Protein AF-A0A944EC43-F1 (afdb_monomer_lite)

Sequence (114 aa):
PDAACGAAAAYARDNGAGLVGGCTAPEGGLPASFTVTVRSTEPVGRSVVPGTENTRATATARAVVEPRCAAKPPGGARPPVEIVCEGDVLTIDPERPEDLARAVRALFTVRLAE

pLDDT: mean 79.57, std 11.07, range [49.91, 96.12]

Radius of gyration: 21.02 Å; chains: 1; bounding box: 50×26×59 Å

Foldseek 3Di:
DCVVFVCVQVVQVVVQWGWDPGWDWDDDDPFTKIKTKIKHNAFVDPDPDPPRRVPIDIDMWMKTKHFQWDWDDDDDDFDWTWIQGPNDTQTHHPVDPVSVVVVVVRGIDMDIDD

Secondary structure (DSSP, 8-state):
-HHHHTTHHHHHHHTTEEEEEEEE--S-SSSEEEEEEEEESS-S-S-SSTT-TT---EEEEEEEEEE-EEEPPP-SSSPPEEEEETTEEEEE-TT-HHHHHHHHHHSEEEEEE-

Structure (mmCIF, N/CA/C/O backbone):
data_AF-A0A944EC43-F1
#
_entry.id   AF-A0A944EC43-F1
#
loop_
_atom_site.group_PDB
_atom_site.id
_atom_site.type_symbol
_atom_site.label_atom_id
_atom_site.label_alt_id
_atom_site.label_comp_id
_atom_site.label_asym_id
_atom_site.label_entity_id
_atom_site.label_seq_id
_atom_site.pdbx_PDB_ins_code
_atom_site.Cartn_x
_atom_site.Cartn_y
_atom_site.Cartn_z
_atom_site.occupancy
_atom_site.B_iso_or_equiv
_atom_site.auth_seq_id
_atom_site.auth_comp_id
_atom_site.auth_asym_id
_atom_site.auth_atom_id
_atom_site.pdbx_PDB_model_num
ATOM 1 N N . PRO A 1 1 ? 4.491 9.499 -2.888 1.00 49.91 1 PRO A N 1
ATOM 2 C CA . PRO A 1 1 ? 4.014 9.139 -1.527 1.00 49.91 1 PRO A CA 1
ATOM 3 C C . PRO A 1 1 ? 2.580 9.626 -1.273 1.00 49.91 1 PRO A C 1
ATOM 5 O O . PRO A 1 1 ? 1.696 8.795 -1.097 1.00 49.91 1 PRO A O 1
ATOM 8 N N . ASP A 1 2 ? 2.329 10.935 -1.388 1.00 54.31 2 ASP A N 1
ATOM 9 C CA . ASP A 1 2 ? 1.012 11.539 -1.103 1.00 54.31 2 ASP A CA 1
ATOM 10 C C . ASP A 1 2 ? -0.110 11.036 -2.024 1.00 54.31 2 ASP A C 1
ATOM 12 O O . ASP A 1 2 ? -1.198 10.703 -1.559 1.00 54.31 2 ASP A O 1
ATOM 16 N N . ALA A 1 3 ? 0.173 10.867 -3.321 1.00 64.56 3 ALA A N 1
ATOM 17 C CA . ALA A 1 3 ? -0.794 10.320 -4.276 1.00 64.56 3 ALA A CA 1
ATOM 18 C C . ALA A 1 3 ? -1.204 8.863 -3.968 1.00 64.56 3 ALA A C 1
ATOM 20 O O . ALA A 1 3 ? -2.349 8.489 -4.203 1.00 64.56 3 ALA A O 1
ATOM 21 N N . ALA A 1 4 ? -0.298 8.044 -3.417 1.00 67.50 4 ALA A N 1
ATOM 22 C CA . ALA A 1 4 ? -0.576 6.637 -3.109 1.00 67.50 4 ALA A CA 1
ATOM 23 C C . ALA A 1 4 ? -1.469 6.486 -1.865 1.00 67.50 4 ALA A C 1
ATOM 25 O O . ALA A 1 4 ? -2.384 5.667 -1.844 1.00 67.50 4 ALA A O 1
ATOM 26 N N . CYS A 1 5 ? -1.249 7.323 -0.850 1.00 81.44 5 CYS A N 1
ATOM 27 C CA . CYS A 1 5 ? -2.062 7.338 0.363 1.00 81.44 5 CYS A CA 1
ATOM 28 C C . CYS A 1 5 ? -3.448 7.985 0.165 1.00 81.44 5 CYS A C 1
ATOM 30 O O . CYS A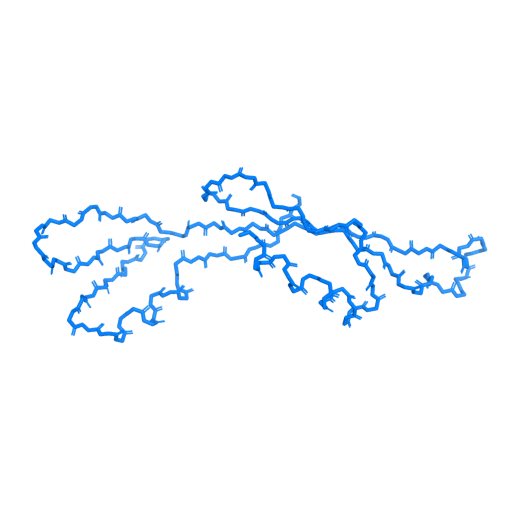 1 5 ? -4.351 7.743 0.967 1.00 81.44 5 CYS A O 1
ATOM 32 N N . GLY A 1 6 ? -3.650 8.763 -0.906 1.00 81.69 6 GLY A N 1
ATOM 33 C CA . GLY A 1 6 ? -4.897 9.495 -1.159 1.00 81.69 6 GLY A CA 1
ATOM 34 C C . GLY A 1 6 ? -6.155 8.620 -1.261 1.00 81.69 6 GLY A C 1
ATOM 35 O O . GLY A 1 6 ? -7.242 9.070 -0.908 1.00 81.69 6 GLY A O 1
ATOM 36 N N . ALA A 1 7 ? -6.022 7.356 -1.676 1.00 88.31 7 ALA A N 1
ATOM 37 C CA . ALA A 1 7 ? -7.155 6.436 -1.809 1.00 88.31 7 ALA A CA 1
ATOM 38 C C . ALA A 1 7 ? -7.513 5.688 -0.510 1.00 88.31 7 ALA A C 1
ATOM 40 O O . ALA A 1 7 ? -8.619 5.160 -0.393 1.00 88.31 7 ALA A O 1
ATOM 41 N N . ALA A 1 8 ? -6.619 5.657 0.487 1.00 89.12 8 ALA A N 1
ATOM 42 C CA . ALA A 1 8 ? -6.791 4.831 1.685 1.00 89.12 8 ALA A CA 1
ATOM 43 C C . ALA A 1 8 ? -8.078 5.169 2.460 1.00 89.12 8 ALA A C 1
ATOM 45 O O . ALA A 1 8 ? -8.768 4.275 2.947 1.00 89.12 8 ALA A O 1
ATOM 46 N N . ALA A 1 9 ? -8.441 6.454 2.525 1.00 89.94 9 ALA A N 1
ATOM 47 C CA . ALA A 1 9 ? -9.661 6.905 3.192 1.00 89.94 9 ALA A CA 1
ATOM 48 C C . ALA A 1 9 ? -10.936 6.464 2.456 1.00 89.94 9 ALA A C 1
ATOM 50 O O . ALA A 1 9 ? -11.959 6.212 3.089 1.00 89.94 9 ALA A O 1
ATOM 51 N N . ALA A 1 10 ? -10.901 6.387 1.123 1.00 91.62 10 ALA A N 1
ATOM 52 C CA . ALA A 1 10 ? -12.025 5.883 0.341 1.00 91.62 10 ALA A CA 1
ATOM 53 C C . ALA A 1 10 ? -12.207 4.381 0.580 1.00 91.62 10 ALA A C 1
ATOM 55 O O . ALA A 1 10 ? -13.276 3.977 1.021 1.00 91.62 10 ALA A O 1
ATOM 56 N N . TYR A 1 11 ? -11.136 3.594 0.448 1.00 91.38 11 TYR A N 1
ATOM 57 C CA . TYR A 1 11 ? -11.194 2.152 0.693 1.00 91.38 11 TYR A CA 1
ATOM 58 C C . TYR A 1 11 ? -11.627 1.801 2.118 1.00 91.38 11 TYR A C 1
ATOM 60 O O . TYR A 1 11 ? -12.405 0.870 2.302 1.00 91.38 11 TYR A O 1
ATOM 68 N N . ALA A 1 12 ? -11.176 2.549 3.132 1.00 93.56 12 ALA A N 1
ATOM 69 C CA . ALA A 1 12 ? -11.642 2.347 4.502 1.00 93.56 12 ALA A CA 1
ATOM 70 C C . ALA A 1 12 ? -13.166 2.538 4.608 1.00 93.56 12 ALA A C 1
ATOM 72 O O . ALA A 1 12 ? -13.850 1.674 5.156 1.00 93.56 12 ALA A O 1
ATOM 73 N N . ARG A 1 13 ? -13.707 3.622 4.029 1.00 94.12 13 ARG A N 1
ATOM 74 C CA . ARG A 1 13 ? -15.153 3.907 4.044 1.00 94.12 13 ARG A CA 1
ATOM 75 C C . ARG A 1 13 ? -15.959 2.837 3.318 1.00 94.12 13 ARG A C 1
ATOM 77 O O . ARG A 1 13 ? -16.985 2.417 3.844 1.00 94.12 13 ARG A O 1
ATOM 84 N N . ASP A 1 14 ? -15.473 2.365 2.173 1.00 95.38 14 ASP A N 1
ATOM 85 C CA . ASP A 1 14 ? -16.120 1.296 1.402 1.00 95.38 14 ASP A CA 1
ATOM 86 C C . ASP A 1 14 ? -16.200 -0.020 2.201 1.00 95.38 14 ASP A C 1
ATOM 88 O O . ASP A 1 14 ? -17.087 -0.836 1.966 1.00 95.38 14 ASP A O 1
ATOM 92 N N . ASN A 1 15 ? -15.319 -0.201 3.193 1.00 92.75 15 ASN A N 1
ATOM 93 C CA . ASN A 1 15 ? -15.305 -1.339 4.116 1.00 92.75 15 ASN A CA 1
ATOM 94 C C . ASN A 1 15 ? -15.968 -1.042 5.476 1.00 92.75 15 ASN A C 1
ATOM 96 O O . ASN A 1 15 ? -15.745 -1.770 6.443 1.00 92.75 15 ASN A O 1
ATOM 100 N N . GLY A 1 16 ? -16.759 0.031 5.594 1.00 95.56 16 GLY A N 1
ATOM 101 C CA . GLY A 1 16 ? -17.422 0.379 6.856 1.00 95.56 16 GLY A CA 1
ATOM 102 C C . GLY A 1 16 ? -16.436 0.742 7.973 1.00 95.56 16 GLY A C 1
ATOM 103 O O . GLY A 1 16 ? -16.662 0.446 9.149 1.00 95.56 16 GLY A O 1
ATOM 104 N N . ALA A 1 17 ? -15.308 1.354 7.617 1.00 95.69 17 ALA A N 1
ATOM 105 C CA . ALA A 1 17 ? -14.263 1.752 8.544 1.00 95.69 17 ALA A CA 1
ATOM 106 C C . ALA A 1 17 ? -13.792 3.193 8.296 1.00 95.69 17 ALA A C 1
ATOM 108 O O . ALA A 1 17 ? -13.973 3.779 7.231 1.00 95.69 17 ALA A O 1
ATOM 109 N N . GLY A 1 18 ? -13.168 3.781 9.312 1.00 94.88 18 GLY A N 1
ATOM 110 C CA . GLY A 1 18 ? -12.442 5.043 9.211 1.00 94.88 18 GLY A CA 1
ATOM 111 C C . GLY A 1 18 ? -10.945 4.813 9.369 1.00 94.88 18 GLY A C 1
ATOM 112 O O . GLY A 1 18 ? -10.532 3.936 10.128 1.00 94.88 18 GLY A O 1
ATOM 113 N N . LEU A 1 19 ? -10.128 5.617 8.684 1.00 94.00 19 LEU A N 1
ATOM 114 C CA . LEU A 1 19 ? -8.696 5.665 8.974 1.00 94.00 19 LEU A CA 1
ATOM 115 C C . LEU A 1 19 ? -8.472 6.171 10.401 1.00 94.00 19 LEU A C 1
ATOM 117 O O . LEU A 1 19 ? -9.083 7.149 10.834 1.00 94.00 19 LEU A O 1
ATOM 121 N N . VAL A 1 20 ? -7.560 5.519 11.113 1.00 93.75 20 VAL A N 1
ATOM 122 C CA . VAL A 1 20 ? -7.057 5.979 12.404 1.00 93.75 20 VAL A CA 1
ATOM 123 C C . VAL A 1 20 ? -5.697 6.615 12.166 1.00 93.75 20 VAL A C 1
ATOM 125 O O . VAL A 1 20 ? -4.739 5.936 11.803 1.00 93.75 20 VAL A O 1
ATOM 128 N N . GLY A 1 21 ? -5.620 7.932 12.353 1.00 87.44 21 GLY A N 1
ATOM 129 C CA . GLY A 1 21 ? -4.439 8.709 11.988 1.00 87.44 21 GLY A CA 1
ATOM 130 C C . GLY A 1 21 ? -4.386 8.935 10.479 1.00 87.44 21 GLY A C 1
ATOM 131 O O . GLY A 1 21 ? -5.114 9.777 9.959 1.00 87.44 21 GLY A O 1
ATOM 132 N N . GLY A 1 22 ? -3.540 8.185 9.777 1.00 85.81 22 GLY A N 1
ATOM 133 C CA . GLY A 1 22 ? -3.343 8.323 8.337 1.00 85.81 22 GLY A CA 1
ATOM 134 C C . GLY A 1 22 ? -2.652 7.112 7.718 1.00 85.81 22 GLY A C 1
ATOM 135 O O . GLY A 1 22 ? -2.527 6.059 8.337 1.00 85.81 22 GLY A O 1
ATOM 136 N N . CYS A 1 23 ? -2.210 7.275 6.477 1.00 89.06 23 CYS A N 1
ATOM 137 C CA . CYS A 1 23 ? -1.381 6.304 5.776 1.00 89.06 23 CYS A CA 1
ATOM 138 C C . CYS A 1 23 ? 0.086 6.696 5.957 1.00 89.06 23 CYS A C 1
ATOM 140 O O . CYS A 1 23 ? 0.477 7.817 5.631 1.00 89.06 23 CYS A O 1
ATOM 142 N N . THR A 1 24 ? 0.885 5.789 6.510 1.00 89.56 24 THR A N 1
ATOM 143 C CA . THR A 1 24 ? 2.316 6.005 6.720 1.00 89.56 24 THR A CA 1
ATOM 144 C C . THR A 1 24 ? 3.089 5.344 5.593 1.00 89.56 24 THR A C 1
ATOM 146 O O . THR A 1 24 ? 2.979 4.137 5.388 1.00 89.56 24 THR A O 1
ATOM 149 N N . ALA A 1 25 ? 3.898 6.130 4.890 1.00 86.56 25 ALA A N 1
ATOM 150 C CA . ALA A 1 25 ? 4.857 5.647 3.909 1.00 86.56 25 ALA A CA 1
ATOM 151 C C . ALA A 1 25 ? 6.257 6.076 4.370 1.00 86.56 25 ALA A C 1
ATOM 153 O O . ALA A 1 25 ? 6.517 7.281 4.387 1.00 86.56 25 ALA A O 1
ATOM 154 N N . PRO A 1 26 ? 7.137 5.147 4.795 1.00 81.12 26 PRO A N 1
ATOM 155 C CA . PRO A 1 26 ? 8.506 5.492 5.149 1.00 81.12 26 PRO A CA 1
ATOM 156 C C . PRO A 1 26 ? 9.201 6.181 3.977 1.00 81.12 26 PRO A C 1
ATOM 158 O O . PRO A 1 26 ? 9.030 5.777 2.823 1.00 81.12 26 PRO A O 1
ATOM 161 N N . GLU A 1 27 ? 9.997 7.205 4.272 1.00 75.69 27 GLU A N 1
ATOM 162 C CA . GLU A 1 27 ? 10.886 7.783 3.272 1.00 75.69 27 GLU A CA 1
ATOM 163 C C . GLU A 1 27 ? 11.954 6.759 2.880 1.00 75.69 27 GLU A C 1
ATOM 165 O O . GLU A 1 27 ? 12.510 6.052 3.723 1.00 75.69 27 GLU A O 1
ATOM 170 N N . GLY A 1 28 ? 12.226 6.660 1.585 1.00 70.44 28 GLY A N 1
ATOM 171 C CA . GLY A 1 28 ? 13.148 5.674 1.048 1.00 70.44 28 GLY A CA 1
ATOM 172 C C . GLY A 1 28 ? 12.816 5.329 -0.395 1.00 70.44 28 GLY A C 1
ATOM 173 O O . GLY A 1 28 ? 11.705 5.560 -0.873 1.00 70.44 28 GLY A O 1
ATOM 174 N N . GLY A 1 29 ? 13.815 4.809 -1.105 1.00 78.19 29 GLY A N 1
ATOM 175 C CA . GLY A 1 29 ? 13.622 4.235 -2.431 1.00 78.19 29 GLY A CA 1
ATOM 176 C C . GLY A 1 29 ? 12.860 2.911 -2.369 1.00 78.19 29 GLY A C 1
ATOM 177 O O . GLY A 1 29 ? 12.141 2.607 -1.420 1.00 78.19 29 GLY A O 1
ATOM 178 N N . LEU A 1 30 ? 13.031 2.094 -3.399 1.00 79.81 30 LEU A N 1
ATOM 179 C CA . LEU A 1 30 ? 12.443 0.763 -3.423 1.00 79.81 30 LEU A CA 1
ATOM 180 C C . LEU A 1 30 ? 13.222 -0.212 -2.510 1.00 79.81 30 LEU A C 1
ATOM 182 O O . LEU A 1 30 ? 14.453 -0.142 -2.485 1.00 79.81 30 LEU A O 1
ATOM 186 N N . PRO A 1 31 ? 12.538 -1.139 -1.809 1.00 83.38 31 PRO A N 1
ATOM 187 C CA . PRO A 1 31 ? 11.091 -1.347 -1.829 1.00 83.38 31 PRO A CA 1
ATOM 188 C C . PRO A 1 31 ? 10.326 -0.329 -0.974 1.00 83.38 31 PRO A C 1
ATOM 190 O O . PRO A 1 31 ? 10.666 -0.070 0.179 1.00 83.38 31 PRO A O 1
ATOM 193 N N . ALA A 1 32 ? 9.252 0.219 -1.541 1.00 88.06 32 ALA A N 1
ATOM 194 C CA . ALA A 1 32 ? 8.381 1.144 -0.825 1.00 88.06 32 ALA A CA 1
ATOM 195 C C . ALA A 1 32 ? 7.395 0.360 0.049 1.00 88.06 32 ALA A C 1
ATOM 197 O O . ALA A 1 32 ? 6.967 -0.734 -0.321 1.00 88.06 32 ALA A O 1
ATOM 198 N N . SER A 1 33 ? 6.987 0.920 1.188 1.00 89.25 33 SER A N 1
ATOM 199 C CA . SER A 1 33 ? 5.932 0.317 2.008 1.00 89.25 33 SER A CA 1
ATOM 200 C C . SER A 1 33 ? 4.906 1.339 2.468 1.00 89.25 33 SER A C 1
ATOM 202 O O . SER A 1 33 ? 5.206 2.525 2.583 1.00 89.25 33 SER A O 1
ATOM 204 N N . PHE A 1 34 ? 3.688 0.863 2.698 1.00 89.88 34 PHE A N 1
ATOM 205 C CA . PHE A 1 34 ? 2.545 1.670 3.094 1.00 89.88 34 PHE A CA 1
ATOM 206 C C . PHE A 1 34 ? 1.813 0.946 4.212 1.00 89.88 34 PHE A C 1
ATOM 208 O O . PHE A 1 34 ? 1.397 -0.197 4.028 1.00 89.88 34 PHE A O 1
ATOM 215 N N . THR A 1 35 ? 1.644 1.609 5.348 1.00 92.69 35 THR A N 1
ATOM 216 C CA . THR A 1 35 ? 0.916 1.072 6.496 1.00 92.69 35 THR A CA 1
ATOM 217 C C . THR A 1 35 ? -0.318 1.919 6.749 1.00 92.69 35 THR A C 1
ATOM 219 O O . THR A 1 35 ? -0.237 3.146 6.820 1.00 92.69 35 THR A O 1
ATOM 222 N N . VAL A 1 36 ? -1.464 1.261 6.893 1.00 94.31 36 VAL A N 1
ATOM 223 C CA . VAL A 1 36 ? -2.735 1.893 7.242 1.00 94.31 36 VAL A CA 1
ATOM 224 C C . VAL A 1 36 ? -3.329 1.202 8.455 1.00 94.31 36 VAL A C 1
ATOM 226 O O . VAL A 1 36 ? -3.310 -0.024 8.553 1.00 94.31 36 VAL A O 1
ATOM 229 N N . THR A 1 37 ? -3.900 1.995 9.351 1.00 95.88 37 THR A N 1
ATOM 230 C CA . THR A 1 37 ? -4.707 1.496 10.462 1.00 95.88 37 THR A CA 1
ATOM 231 C C . THR A 1 37 ? -6.130 1.974 10.261 1.00 95.88 37 THR A C 1
ATOM 233 O O . THR A 1 37 ? -6.370 3.161 10.034 1.00 95.88 37 THR A O 1
ATOM 236 N N . VAL A 1 38 ? -7.085 1.058 10.346 1.00 95.81 38 VAL A N 1
ATOM 237 C CA . VAL A 1 38 ? -8.510 1.351 10.202 1.00 95.81 38 VAL A CA 1
ATOM 238 C C . VAL A 1 38 ? -9.272 0.887 11.430 1.00 95.81 38 VAL A C 1
ATOM 240 O O . VAL A 1 38 ? -8.886 -0.073 12.096 1.00 95.81 38 VAL A O 1
ATOM 243 N N . ARG A 1 39 ? -10.372 1.572 11.727 1.00 96.12 39 ARG A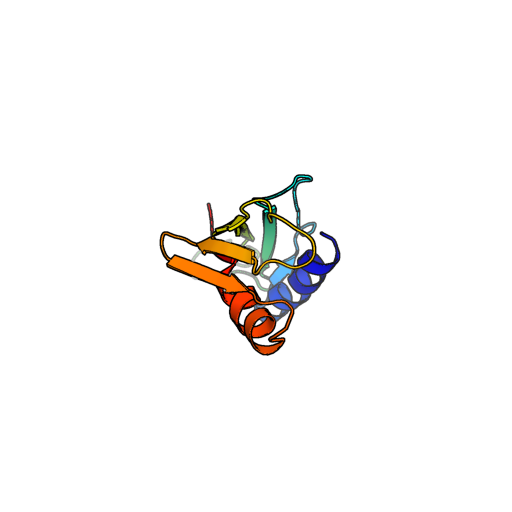 N 1
ATOM 244 C CA . ARG A 1 39 ? -11.295 1.221 12.804 1.00 96.12 39 ARG A CA 1
ATOM 245 C C . ARG A 1 39 ? -12.710 1.148 12.264 1.00 96.12 39 ARG A C 1
ATOM 247 O O . ARG A 1 39 ? -13.141 2.073 11.577 1.00 96.12 39 ARG A O 1
ATOM 254 N N . SER A 1 40 ? -13.427 0.078 12.592 1.00 95.00 40 SER A N 1
ATOM 255 C CA . SER A 1 40 ? -14.820 -0.099 12.182 1.00 95.00 40 SER A CA 1
ATOM 256 C C . SER A 1 40 ? -15.674 1.077 12.662 1.00 95.00 40 SER A C 1
ATOM 258 O O . SER A 1 40 ? -15.527 1.551 13.793 1.00 95.00 40 SER A O 1
ATOM 260 N N . THR A 1 41 ? -16.558 1.586 11.805 1.00 93.50 41 THR A N 1
ATOM 261 C CA . THR A 1 41 ? -17.464 2.681 12.186 1.00 93.50 41 THR A CA 1
ATOM 262 C C . THR A 1 41 ? -18.532 2.183 13.152 1.00 93.50 41 THR A C 1
ATOM 264 O O . THR A 1 41 ? -18.860 2.854 14.140 1.00 93.50 41 THR A O 1
ATOM 267 N N . GLU A 1 42 ? -18.998 0.960 12.921 1.00 90.19 42 GLU A N 1
ATOM 268 C CA . GLU A 1 42 ? -19.921 0.247 13.791 1.00 90.19 42 GLU A CA 1
ATOM 269 C C . GLU A 1 42 ? -19.170 -0.608 14.824 1.00 90.19 42 GLU A C 1
ATOM 271 O O . GLU A 1 42 ? -18.062 -1.090 14.554 1.00 90.19 42 GLU A O 1
ATOM 276 N N . PRO A 1 43 ? -19.723 -0.772 16.038 1.00 87.12 43 PRO A N 1
ATOM 277 C CA . PRO A 1 43 ? -19.206 -1.745 16.989 1.00 87.12 43 PRO A CA 1
ATOM 278 C C . PRO A 1 43 ? -19.344 -3.166 16.431 1.00 87.12 43 PRO A C 1
ATOM 280 O O . PRO A 1 43 ? -20.155 -3.416 15.543 1.00 87.12 43 PRO A O 1
ATOM 283 N N . VAL A 1 44 ? -18.600 -4.117 16.999 1.00 80.50 44 VAL A N 1
ATOM 284 C CA . VAL A 1 44 ? -18.652 -5.547 16.620 1.00 80.50 44 VAL A CA 1
ATOM 285 C C . VAL A 1 44 ? -20.039 -6.188 16.814 1.00 80.50 44 VAL A C 1
ATOM 287 O O . VAL A 1 44 ? -20.258 -7.337 16.439 1.00 80.50 44 VAL A O 1
ATOM 290 N N . GLY A 1 45 ? -20.990 -5.427 17.357 1.00 69.31 45 GLY A N 1
ATOM 291 C CA . GLY A 1 45 ? -22.424 -5.657 17.278 1.00 69.31 45 GLY A CA 1
ATOM 292 C C . GLY A 1 45 ? -23.087 -5.648 18.650 1.00 69.31 45 GLY A C 1
ATOM 293 O O . GLY A 1 45 ? -22.454 -5.389 19.674 1.00 69.31 45 GLY A O 1
ATOM 294 N N . ARG A 1 46 ? -24.369 -6.042 18.673 1.00 61.09 46 ARG A N 1
ATOM 295 C CA . ARG A 1 46 ? -25.002 -6.651 19.857 1.00 61.09 46 ARG A CA 1
ATOM 296 C C . ARG A 1 46 ? -24.382 -8.030 20.061 1.00 61.09 46 ARG A C 1
ATOM 298 O O . ARG A 1 46 ? -24.997 -9.055 19.782 1.00 61.09 46 ARG A O 1
ATOM 305 N N . SER A 1 47 ? -23.106 -8.034 20.395 1.00 60.53 47 SER A N 1
ATOM 306 C CA . SER A 1 47 ? -22.355 -9.245 20.642 1.00 60.53 47 SER A CA 1
ATOM 307 C C . SER A 1 47 ? -23.055 -10.054 21.726 1.00 60.53 47 SER A C 1
ATOM 309 O O . SER A 1 47 ? -23.569 -9.506 22.700 1.00 60.53 47 SER A O 1
ATOM 311 N N . VAL A 1 48 ? -23.066 -11.375 21.562 1.00 67.81 48 VAL A N 1
ATOM 312 C CA . VAL A 1 48 ? -23.509 -12.291 22.621 1.00 67.81 48 VAL A CA 1
ATOM 313 C C . VAL A 1 48 ? -22.599 -12.216 23.851 1.00 67.81 48 VAL A C 1
ATOM 315 O O . VAL A 1 48 ? -22.970 -12.717 24.907 1.00 67.81 48 VAL A O 1
ATOM 318 N N . VAL A 1 49 ? -21.415 -11.605 23.707 1.00 67.50 49 VAL A N 1
ATOM 319 C CA . VAL A 1 49 ? -20.460 -11.338 24.781 1.00 67.50 49 VAL A CA 1
ATOM 320 C C . VAL A 1 49 ? -20.813 -9.996 25.434 1.00 67.50 49 VAL A C 1
ATOM 322 O O . VAL A 1 49 ? -20.600 -8.948 24.808 1.00 67.50 49 VAL A O 1
ATOM 325 N N . PRO A 1 50 ? -21.308 -10.002 26.685 1.00 72.56 50 PRO A N 1
ATOM 326 C CA . PRO A 1 50 ? -21.625 -8.775 27.407 1.00 72.56 50 PRO A CA 1
ATOM 327 C C . PRO A 1 50 ? -20.408 -7.849 27.507 1.00 72.56 50 PRO A C 1
ATOM 329 O O . PRO A 1 50 ? -19.289 -8.311 27.739 1.00 72.56 50 PRO A O 1
ATOM 332 N N . GLY A 1 51 ? -20.622 -6.543 27.352 1.00 77.69 51 GLY A N 1
ATOM 333 C CA . GLY A 1 51 ? -19.582 -5.517 27.494 1.00 77.69 51 GLY A CA 1
ATOM 334 C C . GLY A 1 51 ? -18.828 -5.172 26.205 1.00 77.69 51 GLY A C 1
ATOM 335 O O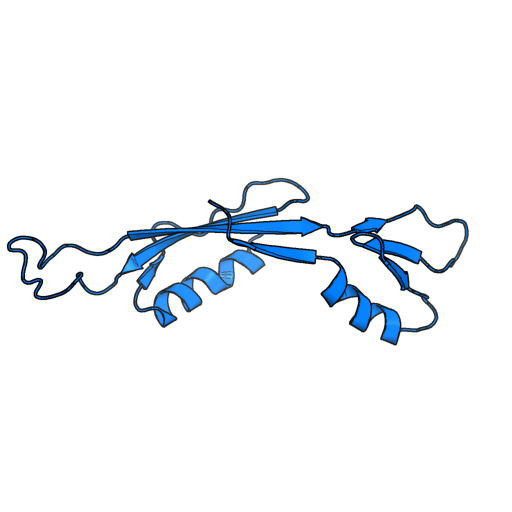 . GLY A 1 51 ? -17.903 -4.361 26.238 1.00 77.69 51 GLY A O 1
ATOM 336 N N . THR A 1 52 ? -19.197 -5.764 25.065 1.00 79.56 52 THR A N 1
ATOM 337 C CA . THR A 1 52 ? -18.571 -5.475 23.758 1.00 79.56 52 THR A CA 1
ATOM 338 C C . THR A 1 52 ? -19.438 -4.620 22.832 1.00 79.56 52 THR A C 1
ATOM 340 O O . THR A 1 52 ? -19.049 -4.329 21.702 1.00 79.56 52 THR A O 1
ATOM 343 N N . GLU A 1 53 ? -20.569 -4.126 23.331 1.00 79.00 53 GLU A N 1
ATOM 344 C CA . GLU A 1 53 ? -21.567 -3.346 22.591 1.00 79.00 53 GLU A CA 1
ATOM 345 C C . GLU A 1 53 ? -21.001 -2.017 22.071 1.00 79.00 53 GLU A C 1
ATOM 347 O O . GLU A 1 53 ? -21.471 -1.482 21.070 1.00 79.00 53 GLU A O 1
ATOM 352 N N . ASN A 1 54 ? -19.960 -1.499 22.728 1.00 83.56 54 ASN A N 1
ATOM 353 C CA . ASN A 1 54 ? -19.250 -0.282 22.329 1.00 83.56 54 ASN A CA 1
ATOM 354 C C . ASN A 1 54 ? -17.854 -0.558 21.744 1.00 83.56 54 ASN A C 1
ATOM 356 O O . ASN A 1 54 ? -17.135 0.376 21.368 1.00 83.56 54 ASN A O 1
ATOM 360 N N . THR A 1 55 ? -17.458 -1.828 21.658 1.00 88.06 55 THR A N 1
ATOM 361 C CA . THR A 1 55 ? -16.142 -2.230 21.166 1.00 88.06 55 THR A CA 1
ATOM 362 C C . THR A 1 55 ? -16.133 -2.194 19.646 1.00 88.06 55 THR A C 1
ATOM 364 O O . THR A 1 55 ? -16.967 -2.802 18.982 1.00 88.06 55 THR A O 1
ATOM 367 N N . ARG A 1 56 ? -15.166 -1.472 19.082 1.00 91.44 56 ARG A N 1
ATOM 368 C CA . ARG A 1 56 ? -14.937 -1.380 17.636 1.00 91.44 56 ARG A CA 1
ATOM 369 C C . ARG A 1 56 ? -13.683 -2.152 17.279 1.00 91.44 56 ARG A C 1
ATOM 371 O O . ARG A 1 56 ? -12.706 -2.091 18.025 1.00 91.44 56 ARG A O 1
ATOM 378 N N . ALA A 1 57 ? -13.716 -2.833 16.143 1.00 91.38 57 ALA A N 1
ATOM 379 C CA . ALA A 1 57 ? -12.559 -3.542 15.630 1.00 91.38 57 ALA A CA 1
ATOM 380 C C . ALA A 1 57 ? -11.544 -2.537 15.078 1.00 91.38 57 ALA A C 1
ATOM 382 O O . ALA A 1 57 ? -11.920 -1.573 14.409 1.00 91.38 57 ALA A O 1
ATOM 383 N N . THR A 1 58 ? -10.266 -2.783 15.347 1.00 94.25 58 THR A N 1
ATOM 384 C CA . THR A 1 58 ? -9.146 -2.054 14.750 1.00 94.25 58 THR A CA 1
ATOM 385 C C . THR A 1 58 ? -8.284 -3.062 14.010 1.00 94.25 58 THR A C 1
ATOM 387 O O . THR A 1 58 ? -7.994 -4.128 14.550 1.00 94.25 58 THR A O 1
ATOM 390 N N . ALA A 1 59 ? -7.873 -2.725 12.793 1.00 94.38 59 ALA A N 1
ATOM 391 C CA . ALA A 1 59 ? -6.989 -3.549 11.986 1.00 94.38 59 ALA A CA 1
ATOM 392 C C . ALA A 1 59 ? -5.880 -2.688 11.383 1.00 94.38 59 ALA A C 1
ATOM 394 O O . ALA A 1 59 ? -6.114 -1.539 11.002 1.00 94.38 59 ALA A O 1
ATOM 395 N N . THR A 1 60 ? -4.692 -3.270 11.275 1.00 94.19 60 THR A N 1
ATOM 396 C CA . THR A 1 60 ? -3.538 -2.657 10.620 1.00 94.19 60 THR A CA 1
ATOM 397 C C . THR A 1 60 ? -3.160 -3.513 9.425 1.00 94.19 60 THR A C 1
ATOM 399 O O . THR A 1 60 ? -3.107 -4.735 9.537 1.00 94.19 60 THR A O 1
ATOM 402 N N . ALA A 1 61 ? -2.903 -2.877 8.287 1.00 91.31 61 ALA A N 1
ATOM 403 C CA . ALA A 1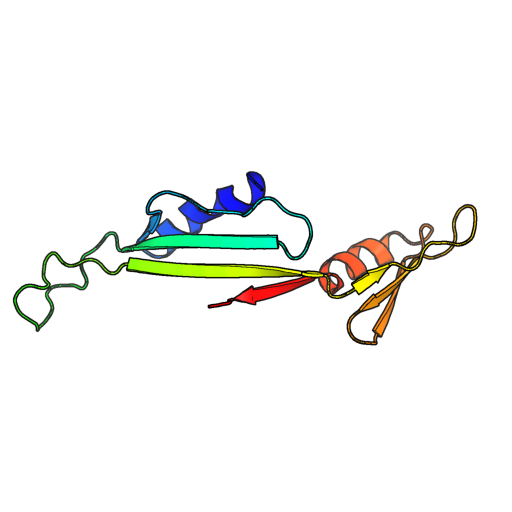 61 ? -2.448 -3.546 7.078 1.00 91.31 61 ALA A CA 1
ATOM 404 C C . ALA A 1 61 ? -1.200 -2.855 6.538 1.00 91.31 61 ALA A C 1
ATOM 406 O O . ALA A 1 61 ? -1.123 -1.622 6.521 1.00 91.31 61 ALA A O 1
ATOM 407 N N . ARG A 1 62 ? -0.246 -3.659 6.064 1.00 91.50 62 ARG A N 1
ATOM 408 C CA . ARG A 1 62 ? 0.979 -3.182 5.433 1.00 91.50 62 ARG A CA 1
ATOM 409 C C . ARG A 1 62 ? 1.109 -3.755 4.027 1.00 91.50 62 ARG A C 1
ATOM 411 O O . ARG A 1 62 ? 1.072 -4.964 3.823 1.00 91.50 62 ARG A O 1
ATOM 418 N N . ALA A 1 63 ? 1.273 -2.871 3.052 1.00 88.38 63 ALA A N 1
ATOM 419 C CA . ALA A 1 63 ? 1.582 -3.226 1.675 1.00 88.38 63 ALA A CA 1
ATOM 420 C C . ALA A 1 63 ? 3.046 -2.902 1.382 1.00 88.38 63 ALA A C 1
ATOM 422 O O . ALA A 1 63 ? 3.537 -1.839 1.769 1.00 88.38 63 ALA A O 1
ATOM 423 N N . VAL A 1 64 ? 3.736 -3.801 0.682 1.00 89.44 64 VAL A N 1
ATOM 424 C CA . VAL A 1 64 ? 5.111 -3.584 0.216 1.00 89.44 64 VAL A CA 1
ATOM 425 C C . VAL A 1 64 ? 5.132 -3.682 -1.307 1.00 89.44 64 VAL A C 1
ATOM 427 O O . VAL A 1 64 ? 4.557 -4.604 -1.888 1.00 89.44 64 VAL A O 1
ATOM 430 N N . VAL A 1 65 ? 5.773 -2.701 -1.941 1.00 86.31 65 VAL A N 1
ATOM 431 C CA . VAL A 1 65 ? 5.996 -2.629 -3.387 1.00 86.31 65 VAL A CA 1
ATOM 432 C C . VAL A 1 65 ? 7.467 -2.908 -3.650 1.00 86.31 65 VAL A C 1
ATOM 434 O O . VAL A 1 65 ? 8.333 -2.082 -3.349 1.00 86.31 65 VAL A O 1
ATOM 437 N N . GLU A 1 66 ? 7.736 -4.078 -4.217 1.00 83.50 66 GLU A N 1
ATOM 438 C CA . GLU A 1 66 ? 9.083 -4.554 -4.520 1.00 83.50 66 GLU A CA 1
ATOM 439 C C . GLU A 1 66 ? 9.338 -4.506 -6.035 1.00 83.50 66 GLU A C 1
ATOM 441 O O . GLU A 1 66 ? 8.466 -4.896 -6.825 1.00 83.50 66 GLU A O 1
ATOM 446 N N . PRO A 1 67 ? 10.516 -4.020 -6.470 1.00 80.25 67 PRO A N 1
ATOM 447 C CA . PRO A 1 67 ? 10.916 -4.117 -7.861 1.00 80.25 67 PRO A CA 1
ATOM 448 C C . PRO A 1 67 ? 11.140 -5.590 -8.189 1.00 80.25 67 PRO A C 1
ATOM 450 O O . PRO A 1 67 ? 11.935 -6.261 -7.534 1.00 80.25 67 PRO A O 1
ATOM 453 N N . ARG A 1 68 ? 10.466 -6.089 -9.226 1.00 75.81 68 ARG A N 1
ATOM 454 C CA . ARG A 1 68 ? 10.701 -7.455 -9.720 1.00 75.81 68 ARG A CA 1
ATOM 455 C C . ARG A 1 68 ? 11.944 -7.547 -10.583 1.00 75.81 68 ARG A C 1
ATOM 457 O O . ARG A 1 68 ? 12.411 -8.646 -10.874 1.00 75.81 68 ARG A O 1
ATOM 464 N N . CYS A 1 69 ? 12.437 -6.395 -11.027 1.00 74.50 69 CYS A N 1
ATOM 465 C CA . CYS A 1 69 ? 13.429 -6.335 -12.069 1.00 74.50 69 CYS A CA 1
ATOM 466 C C . CYS A 1 69 ? 14.583 -5.396 -11.749 1.00 74.50 69 CYS A C 1
ATOM 468 O O . CYS A 1 69 ? 14.415 -4.368 -11.093 1.00 74.50 69 CYS A O 1
ATOM 470 N N . ALA A 1 70 ? 15.749 -5.738 -12.290 1.00 72.12 70 ALA A N 1
ATOM 471 C CA . ALA A 1 70 ? 16.940 -4.904 -12.277 1.00 72.12 70 ALA A CA 1
ATOM 472 C C . ALA A 1 70 ? 17.254 -4.459 -13.710 1.00 72.12 70 ALA A C 1
ATOM 474 O O . ALA A 1 70 ? 17.350 -5.288 -14.618 1.00 72.12 70 ALA A O 1
ATOM 475 N N . ALA A 1 71 ? 17.401 -3.151 -13.920 1.00 64.69 71 ALA A N 1
ATOM 476 C CA . ALA A 1 71 ? 17.797 -2.617 -15.217 1.00 64.69 71 ALA A CA 1
ATOM 477 C C . ALA A 1 71 ? 19.299 -2.837 -15.437 1.00 64.69 71 ALA A C 1
ATOM 479 O O . ALA A 1 71 ? 20.108 -2.528 -14.557 1.00 64.69 71 ALA A O 1
ATOM 480 N N . LYS A 1 72 ? 19.686 -3.320 -16.622 1.00 67.56 72 LYS A N 1
ATOM 481 C CA . LYS A 1 72 ? 21.079 -3.223 -17.071 1.00 67.56 72 LYS A CA 1
ATOM 482 C C . LYS A 1 72 ? 21.316 -1.845 -17.700 1.00 67.56 72 LYS A C 1
ATOM 484 O O . LYS A 1 72 ? 20.442 -1.362 -18.421 1.00 67.56 72 LYS A O 1
ATOM 489 N N . PRO A 1 73 ? 22.475 -1.204 -17.461 1.00 61.12 73 PRO A N 1
ATOM 490 C CA . PRO A 1 73 ? 22.801 0.049 -18.124 1.00 61.12 73 PRO A CA 1
ATOM 491 C C . PRO A 1 73 ? 22.814 -0.146 -19.651 1.00 61.12 73 PRO A C 1
ATOM 493 O O . PRO A 1 73 ? 23.459 -1.086 -20.126 1.00 61.12 73 PRO A O 1
ATOM 496 N N . PRO A 1 74 ? 22.130 0.711 -20.429 1.00 62.88 74 PRO A N 1
ATOM 497 C CA . PRO A 1 74 ? 22.138 0.611 -21.883 1.00 62.88 74 PRO A CA 1
ATOM 498 C C . PRO A 1 74 ? 23.516 0.963 -22.468 1.00 62.88 74 PRO A C 1
ATOM 500 O O . PRO A 1 74 ? 24.176 1.897 -22.014 1.00 62.88 74 PRO A O 1
ATOM 503 N N . GLY A 1 75 ? 23.939 0.245 -23.513 1.00 57.31 75 GLY A N 1
ATOM 504 C CA . GLY A 1 75 ? 25.108 0.595 -24.326 1.00 57.31 75 GLY A CA 1
ATOM 505 C C . GLY A 1 75 ? 24.715 1.370 -25.590 1.00 57.31 75 GLY A C 1
ATOM 506 O O . GLY A 1 75 ? 24.217 0.772 -26.537 1.00 57.31 75 GLY A O 1
ATOM 507 N N . GLY A 1 76 ? 24.954 2.686 -25.636 1.00 59.25 76 GLY A N 1
ATOM 508 C CA . GLY A 1 76 ? 24.813 3.506 -26.854 1.00 59.25 76 GLY A CA 1
ATOM 509 C C . GLY A 1 76 ? 23.579 4.420 -26.917 1.00 59.25 76 GLY A C 1
ATOM 510 O O . GLY A 1 76 ? 22.866 4.594 -25.935 1.00 59.25 76 GLY A O 1
ATOM 511 N N . ALA A 1 77 ? 23.349 5.049 -28.080 1.00 63.84 77 ALA A N 1
ATOM 512 C CA . ALA A 1 77 ? 22.449 6.203 -28.210 1.00 63.84 77 ALA A CA 1
ATOM 513 C C . ALA A 1 77 ? 20.940 5.883 -28.131 1.00 63.84 77 ALA A C 1
ATOM 515 O O . ALA A 1 77 ? 20.186 6.764 -27.723 1.00 63.84 77 ALA A O 1
ATOM 516 N N . ARG A 1 78 ? 20.502 4.662 -28.495 1.00 62.91 78 ARG A N 1
ATOM 517 C CA . ARG A 1 78 ? 19.115 4.144 -28.359 1.00 62.91 78 ARG A CA 1
ATOM 518 C C . ARG A 1 78 ? 19.035 2.599 -28.366 1.00 62.91 78 ARG A C 1
ATOM 520 O O . ARG A 1 78 ? 18.299 2.038 -29.171 1.00 62.91 78 ARG A O 1
ATOM 527 N N . PRO A 1 79 ? 19.824 1.866 -27.568 1.00 69.50 79 PRO A N 1
ATOM 528 C CA . PRO A 1 79 ? 19.688 0.415 -27.530 1.00 69.50 79 PRO A CA 1
ATOM 529 C C . PRO A 1 79 ? 18.339 0.016 -26.901 1.00 69.50 79 PRO A C 1
ATOM 531 O O . PRO A 1 79 ? 17.850 0.725 -26.012 1.00 69.50 79 PRO A O 1
ATOM 534 N N . PRO A 1 80 ? 17.764 -1.129 -27.303 1.00 72.00 80 PRO A N 1
ATOM 535 C CA . PRO A 1 80 ? 16.703 -1.772 -26.544 1.00 72.00 80 PRO A CA 1
ATOM 536 C C . PRO A 1 80 ? 17.146 -1.970 -25.094 1.00 72.00 80 PRO A C 1
ATOM 538 O O . PRO A 1 80 ? 18.294 -2.336 -24.823 1.00 72.00 80 PRO A O 1
ATOM 541 N N . VAL A 1 81 ? 16.240 -1.717 -24.155 1.00 77.94 81 VAL A N 1
ATOM 542 C CA . VAL A 1 81 ? 16.506 -1.936 -22.735 1.00 77.94 81 VAL A CA 1
ATOM 543 C C . VAL A 1 81 ? 16.070 -3.347 -22.382 1.00 77.94 81 VAL A C 1
ATOM 545 O O . VAL A 1 81 ? 14.897 -3.692 -22.511 1.00 77.94 81 VAL A O 1
ATOM 548 N N . GLU A 1 82 ? 17.016 -4.153 -21.913 1.00 77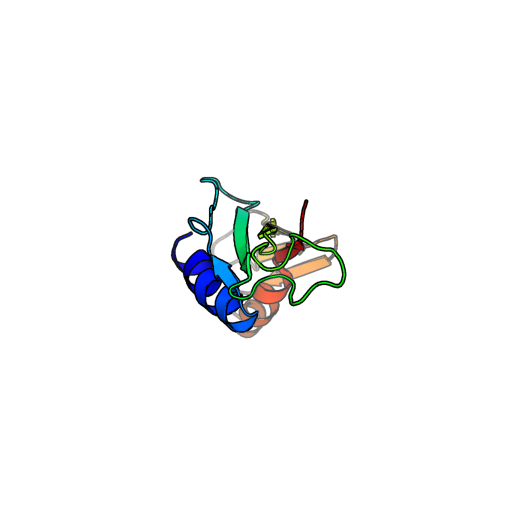.19 82 GLU A N 1
ATOM 549 C CA . GLU A 1 82 ? 16.725 -5.461 -21.338 1.00 77.19 82 GLU A CA 1
ATOM 550 C C . GLU A 1 82 ? 16.549 -5.343 -19.828 1.00 77.19 82 GLU A C 1
ATOM 552 O O . GLU A 1 82 ? 17.425 -4.870 -19.094 1.00 77.19 82 GLU A O 1
ATOM 557 N N . ILE A 1 83 ? 15.398 -5.807 -19.368 1.00 74.31 83 ILE A N 1
ATOM 558 C CA . ILE A 1 83 ? 15.014 -5.844 -17.971 1.00 74.31 83 ILE A CA 1
ATOM 559 C C . ILE A 1 83 ? 14.823 -7.313 -17.601 1.00 74.31 83 ILE A C 1
ATOM 561 O O . ILE A 1 83 ? 14.009 -8.005 -18.205 1.00 74.31 83 ILE A O 1
ATOM 565 N N . VAL A 1 84 ? 15.573 -7.802 -16.614 1.00 77.94 84 VAL A N 1
ATOM 566 C CA . VAL A 1 84 ? 15.403 -9.175 -16.116 1.00 77.94 84 VAL A CA 1
ATOM 567 C C . VAL A 1 84 ? 14.442 -9.142 -14.939 1.00 77.94 84 VAL A C 1
ATOM 569 O O . VAL A 1 84 ? 14.753 -8.504 -13.934 1.00 77.94 84 VAL A O 1
ATOM 572 N N . CYS A 1 85 ? 13.306 -9.822 -15.062 1.00 73.00 85 CYS A N 1
ATOM 573 C CA . CYS A 1 85 ? 12.251 -9.900 -14.056 1.00 73.00 85 CYS A CA 1
ATOM 574 C C . CYS A 1 85 ? 12.056 -11.360 -13.642 1.00 73.00 85 CYS A C 1
ATOM 576 O O . CYS A 1 85 ? 11.610 -12.157 -14.456 1.00 73.00 85 CYS A O 1
ATOM 578 N N . GLU A 1 86 ? 12.404 -11.733 -12.408 1.00 71.88 86 GLU A N 1
ATOM 579 C CA . GLU A 1 86 ? 12.232 -13.114 -11.894 1.00 71.88 86 GLU A CA 1
ATOM 580 C C . GLU A 1 86 ? 12.779 -14.238 -12.813 1.00 71.88 86 GLU A C 1
ATOM 582 O O . GLU A 1 86 ? 12.345 -15.383 -12.739 1.00 71.88 86 GLU A O 1
ATOM 587 N N . GLY A 1 87 ? 13.770 -13.927 -13.654 1.00 71.44 87 GLY A N 1
ATOM 588 C CA . GLY A 1 87 ? 14.383 -14.862 -14.607 1.00 71.44 87 GLY A CA 1
ATOM 589 C C . GLY A 1 87 ? 13.914 -14.700 -16.056 1.00 71.44 87 GLY A C 1
ATOM 590 O O . GLY A 1 87 ? 14.627 -15.129 -16.960 1.00 71.44 87 GLY A O 1
ATOM 591 N N . ASP A 1 88 ? 12.800 -14.008 -16.291 1.00 75.38 88 ASP A N 1
ATOM 592 C CA . ASP A 1 88 ? 12.315 -13.679 -17.630 1.00 75.38 88 ASP A CA 1
ATOM 593 C C . ASP A 1 88 ? 12.963 -12.390 -18.149 1.00 75.38 88 ASP A C 1
ATOM 595 O O . ASP A 1 88 ? 13.136 -11.412 -17.414 1.00 75.38 88 ASP A O 1
ATOM 599 N N . VAL A 1 89 ? 13.317 -12.371 -19.437 1.00 78.44 89 VAL A N 1
ATOM 600 C CA . VAL A 1 89 ? 13.873 -11.182 -20.099 1.00 78.44 89 VAL A CA 1
ATOM 601 C C . VAL A 1 89 ? 12.748 -10.405 -20.769 1.00 78.44 89 VAL A C 1
ATOM 603 O O . VAL A 1 89 ? 12.103 -10.881 -21.702 1.00 78.44 89 VAL A O 1
ATOM 606 N N . LEU A 1 90 ? 12.544 -9.180 -20.302 1.00 79.44 90 LEU A N 1
ATOM 607 C CA . LEU A 1 90 ? 11.645 -8.201 -20.884 1.00 79.44 90 LEU A CA 1
ATOM 608 C C . LEU A 1 90 ? 12.464 -7.185 -21.685 1.00 79.44 90 LEU A C 1
ATOM 610 O O . LEU A 1 90 ? 13.254 -6.431 -21.118 1.00 79.44 90 LEU A O 1
ATOM 614 N N . THR A 1 91 ? 12.261 -7.150 -22.999 1.00 81.56 91 THR A N 1
ATOM 615 C CA . THR A 1 91 ? 12.909 -6.180 -23.893 1.00 81.56 91 THR A CA 1
ATOM 616 C C . THR A 1 91 ? 11.961 -5.020 -24.174 1.00 81.56 91 THR A C 1
ATOM 618 O O . THR A 1 91 ? 10.844 -5.235 -24.640 1.00 81.56 91 THR A O 1
ATOM 621 N N . ILE A 1 92 ? 12.411 -3.794 -23.908 1.00 81.19 92 ILE A N 1
ATOM 622 C CA . ILE A 1 92 ? 11.698 -2.559 -24.245 1.00 81.19 92 ILE A CA 1
ATOM 623 C C . ILE A 1 92 ? 12.453 -1.874 -25.379 1.00 81.19 92 ILE A C 1
ATOM 625 O O . ILE A 1 92 ? 13.559 -1.367 -25.173 1.00 81.19 92 ILE A O 1
ATOM 629 N N . ASP A 1 93 ? 11.856 -1.859 -26.567 1.00 80.50 93 ASP A N 1
ATOM 630 C CA . ASP A 1 93 ? 12.403 -1.159 -27.723 1.00 80.50 93 ASP A CA 1
ATOM 631 C C . ASP A 1 93 ? 11.821 0.269 -27.803 1.00 80.50 93 ASP A C 1
ATOM 633 O O . ASP A 1 93 ? 10.600 0.424 -27.897 1.00 80.50 93 ASP A O 1
ATOM 637 N N . PRO A 1 94 ? 12.649 1.332 -27.761 1.00 73.25 94 PRO A N 1
ATOM 638 C CA . PRO A 1 94 ? 12.170 2.708 -27.888 1.00 73.25 94 PRO A CA 1
ATOM 639 C C . PRO A 1 94 ? 11.491 3.015 -29.237 1.00 73.25 94 PRO A C 1
ATOM 641 O O . PRO A 1 94 ? 10.806 4.034 -29.338 1.00 73.25 94 PRO A O 1
ATOM 644 N N . GLU A 1 95 ? 11.647 2.165 -30.256 1.00 81.75 95 GLU A N 1
ATOM 645 C CA . GLU A 1 95 ? 10.956 2.277 -31.547 1.00 81.75 95 GLU A CA 1
ATOM 646 C C . GLU A 1 95 ? 9.587 1.563 -31.569 1.00 81.75 95 GLU A C 1
ATOM 648 O O . GLU A 1 95 ? 8.834 1.722 -32.532 1.00 81.75 95 GLU A O 1
ATOM 653 N N . ARG A 1 96 ? 9.222 0.837 -30.497 1.00 79.25 96 ARG A N 1
ATOM 654 C CA . ARG A 1 96 ? 7.955 0.090 -30.358 1.00 79.25 96 ARG A CA 1
ATOM 655 C C . ARG A 1 96 ? 7.168 0.484 -29.095 1.00 79.25 96 ARG A C 1
ATOM 657 O O . ARG A 1 96 ? 7.343 -0.105 -28.026 1.00 79.25 96 ARG A O 1
ATOM 664 N N . PRO A 1 97 ? 6.258 1.471 -29.186 1.00 72.12 97 PRO A N 1
ATOM 665 C CA . PRO A 1 97 ? 5.520 2.013 -28.037 1.00 72.12 97 PRO A CA 1
ATOM 666 C C . PRO A 1 97 ? 4.674 0.984 -27.267 1.00 72.12 97 PRO A C 1
ATOM 668 O O . PRO A 1 97 ? 4.450 1.126 -26.062 1.00 72.12 97 PRO A O 1
ATOM 671 N N . GLU A 1 98 ? 4.197 -0.059 -27.943 1.00 77.88 98 GLU A N 1
ATOM 672 C CA . GLU A 1 98 ? 3.412 -1.151 -27.369 1.00 77.88 98 GLU A CA 1
ATOM 673 C C . GLU A 1 98 ? 4.189 -1.999 -26.349 1.00 77.88 98 GLU A C 1
ATOM 675 O O . GLU A 1 98 ? 3.577 -2.559 -25.430 1.00 77.88 98 GLU A O 1
ATOM 680 N N . ASP A 1 99 ? 5.522 -2.047 -26.456 1.00 73.31 99 ASP A N 1
ATOM 681 C CA . ASP A 1 99 ? 6.381 -2.770 -25.514 1.00 73.31 99 ASP A CA 1
ATOM 682 C C . ASP A 1 99 ? 6.354 -2.108 -24.130 1.00 73.31 99 ASP A C 1
ATOM 684 O O . ASP A 1 99 ? 6.320 -2.794 -23.105 1.00 73.31 99 ASP A O 1
ATOM 688 N N . LEU A 1 100 ? 6.260 -0.774 -24.082 1.00 71.62 100 LEU A N 1
ATOM 689 C CA . LEU A 1 100 ? 6.208 -0.019 -22.832 1.00 71.62 100 LEU A CA 1
ATOM 690 C C . LEU A 1 100 ? 4.930 -0.321 -22.040 1.00 71.62 100 LEU A C 1
ATOM 692 O O . LEU A 1 100 ? 4.996 -0.597 -20.845 1.00 71.62 100 LEU A O 1
ATOM 696 N N . ALA A 1 101 ? 3.765 -0.316 -22.694 1.00 68.44 101 ALA A N 1
ATOM 697 C CA . ALA A 1 101 ? 2.481 -0.561 -22.032 1.00 68.44 101 ALA A CA 1
ATOM 698 C C . ALA A 1 101 ? 2.373 -1.984 -21.452 1.00 68.44 101 ALA A C 1
ATOM 700 O O . ALA A 1 101 ? 1.773 -2.187 -20.392 1.00 68.44 101 ALA A O 1
ATOM 701 N N . ARG A 1 102 ? 2.974 -2.970 -22.129 1.00 68.25 102 ARG A N 1
ATOM 702 C CA . ARG A 1 102 ? 3.060 -4.357 -21.651 1.00 68.25 102 ARG A CA 1
ATOM 703 C C . ARG A 1 102 ? 4.035 -4.487 -20.481 1.00 68.25 102 ARG A C 1
ATOM 705 O O . ARG A 1 102 ? 3.726 -5.178 -19.513 1.00 68.25 102 ARG A O 1
ATOM 712 N N . ALA A 1 103 ? 5.165 -3.784 -20.552 1.00 68.06 103 ALA A N 1
ATOM 713 C CA . ALA A 1 103 ? 6.211 -3.818 -19.543 1.00 68.06 103 ALA A CA 1
ATOM 714 C C . ALA A 1 103 ? 5.727 -3.357 -18.164 1.00 68.06 103 ALA A C 1
ATOM 716 O O . ALA A 1 103 ? 5.933 -4.070 -17.189 1.00 68.06 103 ALA A O 1
ATOM 717 N N . VAL A 1 104 ? 5.025 -2.221 -18.058 1.00 69.00 104 VAL A N 1
ATOM 718 C CA . VAL A 1 104 ? 4.712 -1.591 -16.754 1.00 69.00 104 VAL A CA 1
ATOM 719 C C . VAL A 1 104 ? 3.983 -2.511 -15.769 1.00 69.00 104 VAL A C 1
ATOM 721 O O . VAL A 1 104 ? 4.213 -2.425 -14.565 1.00 69.00 104 VAL A O 1
ATOM 724 N N . ARG A 1 105 ? 3.124 -3.413 -16.263 1.00 66.75 105 ARG A N 1
ATOM 725 C CA . ARG A 1 105 ? 2.393 -4.378 -15.419 1.00 66.75 105 ARG A CA 1
ATOM 726 C C . ARG A 1 105 ? 3.279 -5.510 -14.895 1.00 66.75 105 ARG A C 1
ATOM 728 O O . ARG A 1 105 ? 2.955 -6.096 -13.870 1.00 66.75 105 ARG A O 1
ATOM 735 N N . ALA A 1 106 ? 4.367 -5.822 -15.592 1.00 70.19 106 ALA A N 1
ATOM 736 C CA . ALA A 1 106 ? 5.285 -6.899 -15.240 1.00 70.19 106 ALA A CA 1
ATOM 737 C C . ALA A 1 106 ? 6.407 -6.454 -14.286 1.00 70.19 106 ALA A C 1
ATOM 739 O O . ALA A 1 106 ? 7.058 -7.311 -13.702 1.00 70.19 106 ALA A O 1
ATOM 740 N N . LEU A 1 107 ? 6.635 -5.147 -14.103 1.00 74.25 107 LEU A N 1
ATOM 741 C CA . LEU A 1 107 ? 7.813 -4.626 -13.389 1.00 74.25 107 LEU A CA 1
ATOM 742 C C . LEU A 1 107 ? 7.743 -4.709 -11.856 1.00 74.25 107 LEU A C 1
ATOM 744 O O . LEU A 1 107 ? 8.782 -4.701 -11.193 1.00 74.25 107 LEU A O 1
ATOM 748 N N . PHE A 1 108 ? 6.542 -4.765 -11.280 1.00 70.69 108 PHE A N 1
ATOM 749 C CA . PHE A 1 108 ? 6.343 -4.668 -9.832 1.00 70.69 108 PHE A CA 1
ATOM 750 C C . PHE A 1 108 ? 5.407 -5.758 -9.322 1.00 70.69 108 PHE A C 1
ATOM 752 O O . PHE A 1 108 ? 4.408 -6.077 -9.967 1.00 70.69 108 PHE A O 1
ATOM 759 N N . THR A 1 109 ? 5.719 -6.296 -8.142 1.00 76.62 109 THR A N 1
ATOM 760 C CA . THR A 1 109 ? 4.812 -7.157 -7.374 1.00 76.62 109 THR A CA 1
ATOM 761 C C . THR A 1 109 ? 4.272 -6.343 -6.211 1.00 76.62 109 THR A C 1
ATOM 763 O O . THR A 1 109 ? 5.021 -5.642 -5.527 1.00 76.62 109 THR A O 1
ATOM 766 N N . VAL A 1 110 ? 2.965 -6.448 -5.976 1.00 75.81 110 VAL A N 1
ATOM 767 C CA . VAL A 1 110 ? 2.313 -5.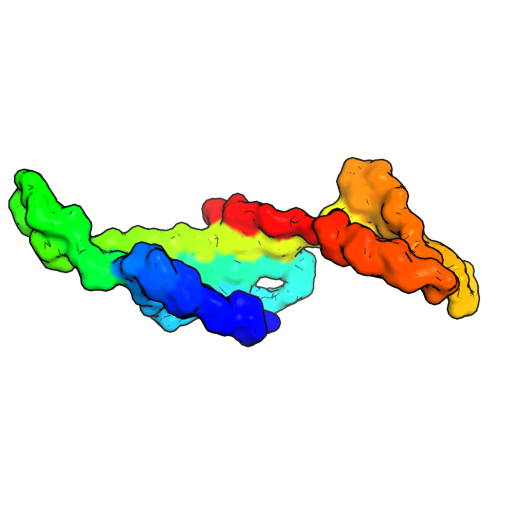881 -4.795 1.00 75.81 110 VAL A CA 1
ATOM 768 C C . VAL A 1 110 ? 1.877 -7.032 -3.908 1.00 75.81 110 VAL A C 1
ATOM 770 O O . VAL A 1 110 ? 1.132 -7.906 -4.350 1.00 75.81 110 VAL A O 1
ATOM 773 N N . ARG A 1 111 ? 2.334 -7.026 -2.656 1.00 80.62 111 ARG A N 1
ATOM 774 C CA . ARG A 1 111 ? 1.952 -8.032 -1.661 1.00 80.62 111 ARG A CA 1
ATOM 775 C C . ARG A 1 111 ? 1.572 -7.391 -0.335 1.00 80.62 111 ARG A C 1
ATOM 777 O O . ARG A 1 111 ? 2.101 -6.341 0.040 1.00 80.62 111 ARG A O 1
ATOM 784 N N . LEU A 1 112 ? 0.671 -8.063 0.376 1.00 76.38 112 LEU A N 1
ATOM 785 C CA . LEU A 1 112 ? 0.434 -7.801 1.789 1.00 76.38 112 LEU A CA 1
ATOM 786 C C . LEU A 1 112 ? 1.590 -8.400 2.595 1.00 76.38 112 LEU A C 1
ATOM 788 O O . LEU A 1 112 ? 2.091 -9.481 2.276 1.00 76.38 112 LEU A O 1
ATOM 792 N N . ALA A 1 113 ? 2.034 -7.667 3.602 1.00 71.81 113 ALA A N 1
ATOM 793 C CA . ALA A 1 113 ? 3.068 -8.084 4.532 1.00 71.81 113 ALA A CA 1
ATOM 794 C C . ALA A 1 113 ? 2.564 -7.899 5.965 1.00 71.81 113 ALA A C 1
ATOM 796 O O . ALA A 1 113 ? 1.690 -7.062 6.208 1.00 71.81 113 ALA A O 1
ATOM 797 N N . GLU A 1 114 ? 3.136 -8.675 6.884 1.00 63.66 114 GLU A N 1
ATOM 798 C CA . GLU A 1 114 ? 2.961 -8.467 8.325 1.00 63.66 114 GLU A CA 1
ATOM 799 C C . GLU A 1 114 ? 3.808 -7.288 8.839 1.00 63.66 114 GLU A C 1
ATOM 801 O O . GLU A 1 114 ? 4.875 -6.975 8.239 1.00 63.66 114 GLU A O 1
#